Protein AF-A0A317YK22-F1 (afdb_monomer_lite)

Radius of gyration: 10.84 Å; chains: 1; bounding box: 23×20×25 Å

Secondary structure (DSSP, 8-state):
-PEEEEEEEE-TTS-EEEEEEEEE--HHHHHHHHH--

Sequence (37 aa):
HYQFVAILHLDQEMKVKHSYTGWVFSEEKLLRKLLAH

Foldseek 3Di:
DWDFDKDFDADPVRDTPDIDTGTDDDPVSVVCVNPPD

Structure (mmCIF, N/CA/C/O backbone):
data_AF-A0A317YK22-F1
#
_entry.id   AF-A0A317YK22-F1
#
loop_
_atom_site.group_PDB
_atom_site.id
_atom_site.type_symbol
_atom_site.label_atom_id
_atom_site.label_alt_id
_atom_site.label_comp_id
_atom_site.label_asym_id
_atom_site.label_entity_id
_atom_site.label_seq_id
_atom_site.pdbx_PDB_ins_code
_atom_site.Cartn_x
_atom_site.Cartn_y
_atom_site.Cartn_z
_atom_site.occupancy
_atom_site.B_iso_or_equiv
_atom_site.auth_seq_id
_atom_site.auth_comp_id
_atom_site.auth_asym_id
_atom_site.auth_atom_id
_atom_site.pdbx_PDB_model_num
ATOM 1 N N . HIS A 1 1 ? 11.606 -10.378 -12.645 1.00 69.88 1 HIS A N 1
ATOM 2 C CA . HIS A 1 1 ? 10.528 -10.953 -11.816 1.00 69.88 1 HIS A CA 1
ATOM 3 C C . HIS A 1 1 ? 9.714 -9.803 -11.256 1.00 69.88 1 HIS A C 1
ATOM 5 O O . HIS A 1 1 ? 10.309 -8.920 -10.654 1.00 69.88 1 HIS A O 1
ATOM 11 N N . TYR A 1 2 ? 8.404 -9.778 -11.487 1.00 81.56 2 TYR A N 1
ATOM 12 C CA . TYR A 1 2 ? 7.511 -8.782 -10.889 1.00 81.56 2 TYR A CA 1
ATOM 13 C C . TYR A 1 2 ? 6.747 -9.441 -9.756 1.00 81.56 2 TYR A C 1
ATOM 15 O O . TYR A 1 2 ? 6.344 -10.598 -9.885 1.00 81.56 2 TYR A O 1
ATOM 23 N N . GLN A 1 3 ? 6.585 -8.731 -8.646 1.00 85.44 3 GLN A N 1
ATOM 24 C CA . GLN A 1 3 ? 5.841 -9.252 -7.509 1.00 85.44 3 GLN A CA 1
ATOM 25 C C . GLN A 1 3 ? 4.375 -8.865 -7.652 1.00 85.44 3 GLN A C 1
ATOM 27 O O . GLN A 1 3 ? 4.051 -7.714 -7.945 1.00 85.44 3 GLN A O 1
ATOM 32 N N . PHE A 1 4 ? 3.493 -9.842 -7.479 1.00 92.38 4 PHE A N 1
ATOM 33 C CA . PHE A 1 4 ? 2.069 -9.595 -7.324 1.00 92.38 4 PHE A CA 1
ATOM 34 C C . PHE A 1 4 ? 1.797 -9.298 -5.854 1.00 92.38 4 PHE A C 1
ATOM 36 O O . PHE A 1 4 ? 2.199 -10.078 -4.990 1.00 92.38 4 PHE A O 1
ATOM 43 N N . VAL A 1 5 ? 1.146 -8.173 -5.568 1.00 92.19 5 VAL A N 1
ATOM 44 C CA . VAL A 1 5 ? 0.906 -7.711 -4.198 1.00 92.19 5 VAL A CA 1
ATOM 45 C C . VAL A 1 5 ? -0.542 -7.277 -4.015 1.00 92.19 5 VAL A C 1
ATOM 47 O O . VAL A 1 5 ? -1.183 -6.793 -4.949 1.00 92.19 5 VAL A O 1
ATOM 50 N N . ALA A 1 6 ? -1.029 -7.414 -2.786 1.00 94.56 6 ALA A N 1
ATOM 51 C CA . ALA A 1 6 ? -2.278 -6.835 -2.314 1.00 94.56 6 ALA A CA 1
ATOM 52 C C . ALA A 1 6 ? -1.983 -6.001 -1.060 1.00 94.56 6 ALA A C 1
ATOM 54 O O . ALA A 1 6 ? -1.340 -6.483 -0.129 1.00 94.56 6 ALA A O 1
ATOM 55 N N . ILE A 1 7 ? -2.419 -4.744 -1.058 1.00 92.38 7 ILE A N 1
ATOM 56 C CA . ILE A 1 7 ? -2.188 -3.755 -0.000 1.00 92.38 7 ILE A CA 1
ATOM 57 C C . ILE A 1 7 ? -3.547 -3.186 0.400 1.00 92.38 7 ILE A C 1
ATOM 59 O O . ILE A 1 7 ? -4.319 -2.774 -0.470 1.00 92.38 7 ILE A O 1
ATOM 63 N N . LEU A 1 8 ? -3.838 -3.173 1.700 1.00 94.25 8 LEU A N 1
ATOM 64 C CA . LEU A 1 8 ? -5.056 -2.601 2.266 1.00 94.25 8 LEU A CA 1
ATOM 65 C C . LEU A 1 8 ? -4.679 -1.554 3.314 1.00 94.25 8 LEU A C 1
ATOM 67 O O . LEU A 1 8 ? -3.954 -1.858 4.261 1.00 94.25 8 LEU A O 1
ATOM 71 N N . HIS A 1 9 ? -5.211 -0.345 3.166 1.00 93.44 9 HIS A N 1
ATOM 72 C CA . HIS A 1 9 ? -5.133 0.701 4.180 1.00 93.44 9 HIS A CA 1
ATOM 73 C C . HIS A 1 9 ? -6.407 0.668 5.007 1.00 93.44 9 HIS A C 1
ATOM 75 O O . HIS A 1 9 ? -7.499 0.904 4.483 1.00 93.44 9 HIS A O 1
ATOM 81 N N . LEU A 1 10 ? -6.257 0.361 6.291 1.00 94.88 10 LEU A N 1
ATOM 82 C CA . LEU A 1 10 ? -7.3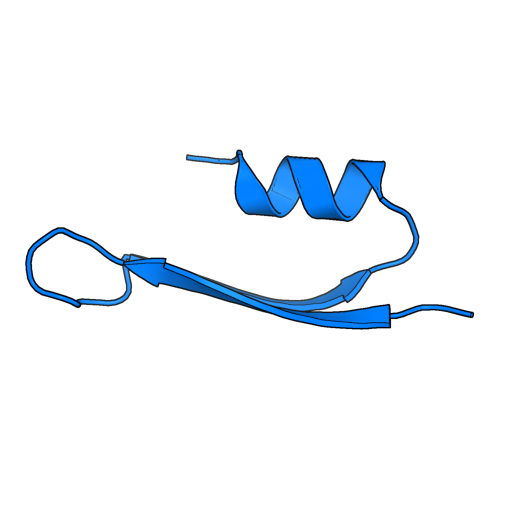59 0.295 7.240 1.00 94.88 10 LEU A CA 1
ATOM 83 C C . LEU A 1 10 ? -7.413 1.564 8.091 1.00 94.88 10 LEU A C 1
ATOM 85 O O . LEU A 1 10 ? -6.382 2.179 8.369 1.00 94.88 10 LEU A O 1
ATOM 89 N N . ASP A 1 11 ? -8.612 1.949 8.508 1.00 94.00 11 ASP A N 1
ATOM 90 C CA . ASP A 1 11 ? -8.783 2.877 9.621 1.00 94.00 11 ASP A CA 1
ATOM 91 C C . ASP A 1 11 ? -8.718 2.155 10.979 1.00 94.00 11 ASP A C 1
ATOM 93 O O . ASP A 1 11 ? -8.486 0.947 11.069 1.00 94.00 11 ASP A O 1
ATOM 97 N N . GLN A 1 12 ? -8.905 2.917 12.057 1.00 96.56 12 GLN A N 1
ATOM 98 C CA . GLN A 1 12 ? -8.868 2.404 13.429 1.00 96.56 12 GLN A CA 1
ATOM 99 C C . GLN A 1 12 ? -10.024 1.442 13.748 1.00 96.56 12 GLN A C 1
ATOM 101 O O . GLN A 1 12 ? -9.936 0.690 14.715 1.00 96.56 12 GLN A O 1
ATOM 106 N N . GLU A 1 13 ? -11.079 1.431 12.932 1.00 97.75 13 GLU A N 1
ATOM 107 C CA . GLU A 1 13 ? -12.239 0.546 13.066 1.00 97.75 13 GLU A CA 1
ATOM 108 C C . GLU A 1 13 ? -12.137 -0.682 12.149 1.00 97.75 13 GLU A C 1
ATOM 110 O O . GLU A 1 13 ? -13.123 -1.394 11.929 1.00 97.75 13 GLU A O 1
ATOM 115 N N . MET A 1 14 ? -10.943 -0.949 11.606 1.00 94.94 14 MET A N 1
ATOM 116 C CA . MET A 1 14 ? -10.680 -2.043 10.671 1.00 94.94 14 MET A CA 1
ATOM 117 C C . MET A 1 14 ? -11.496 -1.943 9.371 1.00 94.94 14 MET A C 1
ATOM 119 O O . MET A 1 14 ? -11.715 -2.953 8.693 1.00 94.94 14 MET A O 1
ATOM 123 N N . LYS A 1 15 ? -11.946 -0.743 8.980 1.00 96.75 15 LYS A N 1
ATOM 124 C CA . LYS A 1 15 ? -12.580 -0.517 7.676 1.00 96.75 15 LYS A CA 1
ATOM 125 C C . LYS A 1 15 ? -11.528 -0.187 6.633 1.00 96.75 15 LYS A C 1
ATOM 127 O O . LYS A 1 15 ? -10.575 0.545 6.881 1.00 96.75 15 LYS A O 1
ATOM 132 N N . VAL A 1 16 ? -11.722 -0.721 5.432 1.00 94.56 16 VAL A N 1
ATOM 133 C CA . VAL A 1 16 ? -10.849 -0.442 4.291 1.00 94.56 16 VAL A CA 1
ATOM 134 C C . VAL A 1 16 ? -11.104 0.979 3.803 1.00 94.56 16 VAL A C 1
ATOM 136 O O . VAL A 1 16 ? -12.192 1.274 3.315 1.00 94.56 16 VAL A O 1
ATOM 139 N N . LYS A 1 17 ? -10.091 1.844 3.890 1.00 93.94 17 LYS A N 1
ATOM 140 C CA . LYS A 1 17 ? -10.113 3.184 3.288 1.00 93.94 17 LYS A CA 1
ATOM 141 C C . LYS A 1 17 ? -9.729 3.123 1.812 1.00 93.94 17 LYS A C 1
ATOM 143 O O . LYS A 1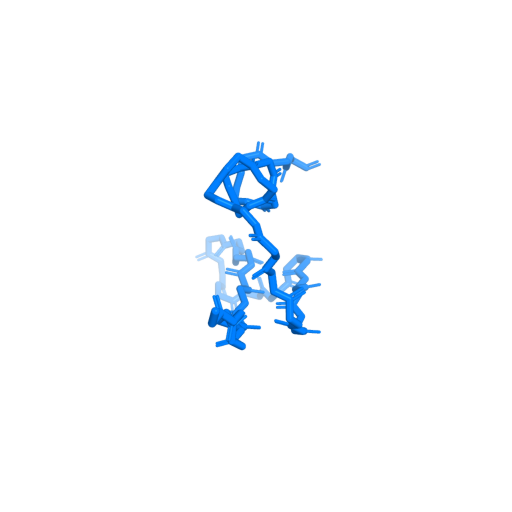 17 ? -10.434 3.653 0.960 1.00 93.94 17 LYS A O 1
ATOM 148 N N . HIS A 1 18 ? -8.624 2.436 1.516 1.00 90.31 18 HIS A N 1
ATOM 149 C CA . HIS A 1 18 ? -8.067 2.281 0.172 1.00 90.31 18 HIS A CA 1
ATOM 150 C C . HIS A 1 18 ? -7.440 0.896 0.010 1.00 90.31 18 HIS A C 1
ATOM 152 O O . HIS A 1 18 ? -7.001 0.278 0.981 1.00 90.31 18 HIS A O 1
ATOM 158 N N . SER A 1 19 ? -7.399 0.394 -1.224 1.00 92.31 19 SER A N 1
ATOM 159 C CA . SER A 1 19 ? -6.716 -0.860 -1.531 1.00 92.31 19 SER A CA 1
ATOM 160 C C . SER A 1 19 ? -6.047 -0.821 -2.898 1.00 92.31 19 SER A C 1
ATOM 162 O O . SER A 1 19 ? -6.481 -0.120 -3.815 1.00 92.31 19 SER A O 1
ATOM 164 N N . TYR A 1 20 ? -4.971 -1.588 -3.028 1.00 91.69 20 TYR A N 1
ATOM 165 C CA . TYR A 1 20 ? -4.287 -1.827 -4.289 1.00 91.69 20 TYR A CA 1
ATOM 166 C C . TYR A 1 20 ? -3.991 -3.315 -4.419 1.00 91.69 20 TYR A C 1
ATOM 168 O O . TYR A 1 20 ? -3.364 -3.896 -3.540 1.00 91.69 20 TYR A O 1
ATOM 176 N N . THR A 1 21 ? -4.413 -3.927 -5.523 1.00 94.62 21 THR A N 1
ATOM 177 C CA . THR A 1 21 ? -4.059 -5.308 -5.865 1.00 94.62 21 THR A CA 1
ATOM 178 C C . THR A 1 21 ? -3.528 -5.337 -7.286 1.00 94.62 21 THR A C 1
ATOM 180 O O . THR A 1 21 ? -4.195 -4.864 -8.207 1.00 94.62 21 THR A O 1
ATOM 183 N N . GLY A 1 22 ? -2.322 -5.863 -7.473 1.00 92.44 22 GLY A N 1
ATOM 184 C CA . GLY A 1 22 ? -1.717 -5.940 -8.793 1.00 92.44 22 GLY A CA 1
ATOM 185 C C . GLY A 1 22 ? -0.217 -6.185 -8.780 1.00 92.44 22 GLY A C 1
ATOM 186 O O . GLY A 1 22 ? 0.413 -6.399 -7.747 1.00 92.44 22 GLY A O 1
AT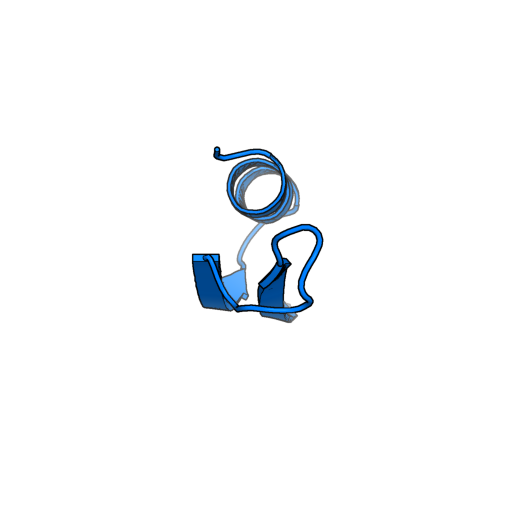OM 1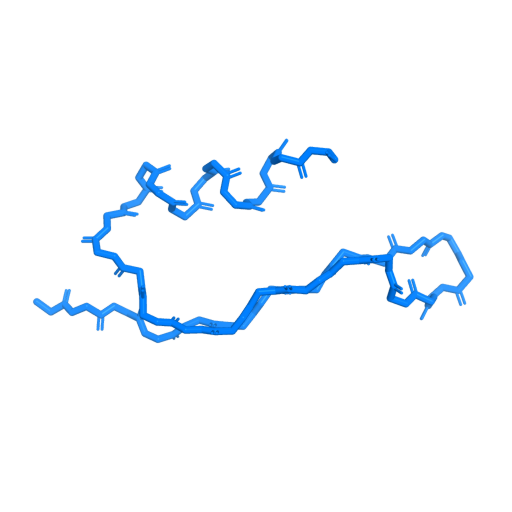87 N N . TRP A 1 23 ? 0.355 -6.156 -9.978 1.00 91.81 23 TRP A N 1
ATOM 188 C CA . TRP A 1 23 ? 1.782 -6.346 -10.196 1.00 91.81 23 TRP A CA 1
ATOM 189 C C . TRP A 1 23 ? 2.555 -5.058 -9.931 1.00 91.81 23 TRP A C 1
ATOM 191 O O . TRP A 1 23 ? 2.25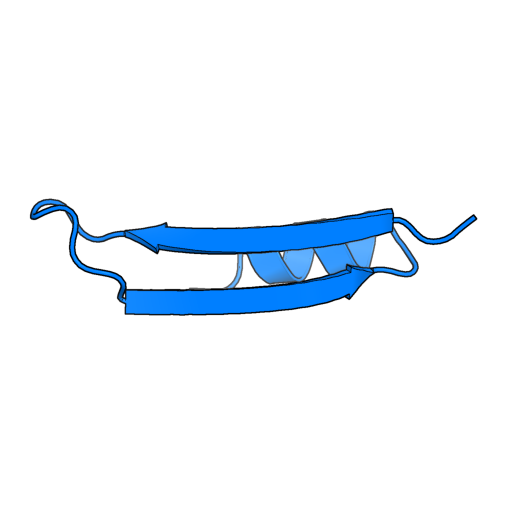8 -4.013 -10.517 1.00 91.81 23 TRP A O 1
ATOM 201 N N . VAL A 1 24 ? 3.602 -5.149 -9.114 1.00 89.56 24 VAL A N 1
ATOM 202 C CA . VAL A 1 24 ? 4.529 -4.046 -8.866 1.00 89.56 24 VAL A CA 1
ATOM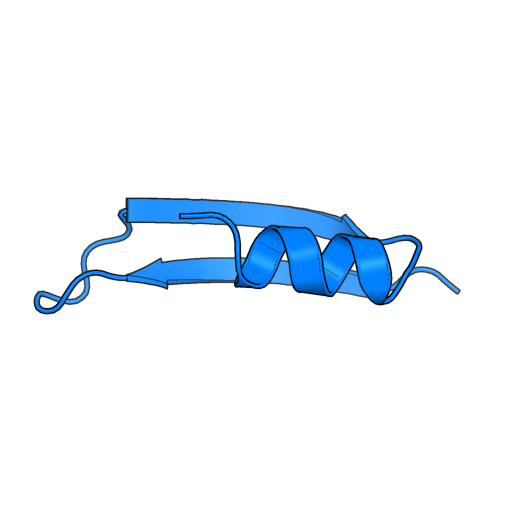 203 C C . VAL A 1 24 ? 5.886 -4.351 -9.487 1.00 89.56 24 VAL A C 1
ATOM 205 O O . VAL A 1 24 ? 6.476 -5.415 -9.301 1.00 89.56 24 VAL A O 1
ATOM 208 N N . PHE A 1 25 ? 6.358 -3.381 -10.270 1.00 84.25 25 PHE A N 1
ATOM 209 C CA . PHE A 1 25 ? 7.562 -3.499 -11.088 1.00 84.25 25 PHE A CA 1
ATOM 210 C C . PHE A 1 25 ? 8.849 -3.170 -10.320 1.00 84.25 25 PHE A C 1
ATOM 212 O O . PHE A 1 25 ? 9.905 -3.704 -10.640 1.00 84.25 25 PHE A O 1
ATOM 219 N N . SER A 1 26 ? 8.772 -2.272 -9.334 1.00 87.50 26 SER A N 1
ATOM 220 C CA . SER A 1 26 ? 9.919 -1.813 -8.550 1.00 87.50 26 SER A CA 1
ATOM 221 C C . SER A 1 26 ? 9.533 -1.538 -7.103 1.00 87.50 26 SER A C 1
ATOM 223 O O . SER A 1 26 ? 8.395 -1.170 -6.808 1.00 87.50 26 SER A O 1
ATOM 225 N N . GLU A 1 27 ? 10.509 -1.657 -6.210 1.00 84.56 27 GLU A N 1
ATOM 226 C CA . GLU A 1 27 ? 10.360 -1.338 -4.789 1.00 84.56 27 GLU A CA 1
ATOM 227 C C . GLU A 1 27 ? 9.931 0.120 -4.566 1.00 84.56 27 GLU A C 1
ATOM 229 O O . GLU A 1 27 ? 9.056 0.396 -3.756 1.00 84.56 27 GLU A O 1
ATOM 234 N N . GLU A 1 28 ? 10.432 1.058 -5.374 1.00 90.44 28 GLU A N 1
ATOM 235 C CA . GLU A 1 28 ? 9.997 2.457 -5.328 1.00 90.44 28 GLU A CA 1
ATOM 236 C C . GLU A 1 28 ? 8.486 2.607 -5.590 1.00 90.44 28 GLU A C 1
ATOM 238 O O . GLU A 1 28 ? 7.791 3.345 -4.889 1.00 90.44 28 GLU A O 1
ATOM 243 N N . LYS A 1 29 ? 7.940 1.880 -6.579 1.00 87.88 29 LYS A N 1
ATOM 244 C CA . LYS A 1 29 ? 6.494 1.889 -6.855 1.00 87.88 29 LYS A CA 1
ATOM 245 C C . LYS A 1 29 ? 5.705 1.254 -5.711 1.00 87.88 29 LYS A C 1
ATOM 247 O O . LYS A 1 29 ? 4.609 1.730 -5.422 1.00 87.88 29 LYS A O 1
ATOM 252 N N . LEU A 1 30 ? 6.256 0.227 -5.063 1.00 88.06 30 LEU A N 1
ATOM 253 C CA . LEU A 1 30 ? 5.658 -0.388 -3.877 1.00 88.06 30 LEU A CA 1
ATOM 254 C C . LEU A 1 30 ? 5.587 0.616 -2.720 1.00 88.06 30 LEU A C 1
ATOM 256 O O . LEU A 1 30 ? 4.511 0.838 -2.170 1.00 88.06 30 LEU A O 1
ATOM 260 N N . LEU A 1 31 ? 6.702 1.283 -2.412 1.00 88.31 31 LEU A N 1
ATOM 261 C CA . LEU A 1 31 ? 6.800 2.277 -1.341 1.00 88.31 31 LEU A CA 1
ATOM 262 C C . LEU A 1 31 ? 5.843 3.449 -1.556 1.00 88.31 31 LEU A C 1
ATOM 264 O O . LEU A 1 31 ? 5.138 3.840 -0.630 1.00 88.31 31 LEU A O 1
ATOM 268 N N . ARG A 1 32 ? 5.735 3.958 -2.789 1.00 89.44 32 ARG A N 1
ATOM 269 C CA . ARG A 1 32 ? 4.750 5.000 -3.119 1.00 89.44 32 ARG A CA 1
ATOM 270 C C . ARG A 1 32 ? 3.314 4.544 -2.856 1.00 89.44 32 ARG A C 1
ATOM 272 O O . ARG A 1 32 ? 2.508 5.357 -2.430 1.00 89.44 32 ARG A O 1
ATOM 279 N N . LYS A 1 33 ? 2.974 3.274 -3.106 1.00 86.81 33 LYS A N 1
ATOM 280 C CA . LYS A 1 33 ? 1.630 2.736 -2.825 1.00 86.81 33 LYS A CA 1
ATOM 281 C C . LYS A 1 33 ? 1.383 2.511 -1.335 1.00 86.81 33 LYS A C 1
ATOM 283 O O . LYS A 1 33 ? 0.250 2.673 -0.909 1.00 86.81 33 LYS A O 1
ATOM 288 N N . LEU A 1 34 ? 2.413 2.172 -0.560 1.00 86.00 34 LEU A N 1
ATOM 289 C CA . LEU A 1 34 ? 2.318 2.026 0.897 1.00 86.00 34 LEU A CA 1
ATOM 290 C C . LEU A 1 34 ? 2.168 3.378 1.608 1.00 86.00 34 LEU A C 1
ATOM 292 O O . LEU A 1 34 ? 1.377 3.482 2.542 1.00 86.00 34 LEU A O 1
ATOM 296 N N . LEU A 1 35 ? 2.915 4.390 1.157 1.00 85.25 35 LEU A N 1
ATOM 297 C CA . LEU A 1 35 ? 3.020 5.704 1.803 1.00 85.25 35 LEU A CA 1
ATOM 298 C C . LEU A 1 35 ? 2.071 6.767 1.228 1.00 85.25 35 LEU A C 1
ATOM 300 O O . LEU A 1 35 ? 1.995 7.863 1.775 1.00 85.25 35 LEU A O 1
ATOM 304 N N . ALA A 1 36 ? 1.375 6.485 0.124 1.00 71.75 36 ALA A N 1
ATOM 305 C CA . ALA A 1 36 ? 0.342 7.382 -0.385 1.00 71.75 36 ALA A CA 1
ATOM 306 C C . ALA A 1 36 ? -0.842 7.414 0.596 1.00 71.75 36 ALA A C 1
ATOM 308 O O . ALA A 1 36 ? -1.419 6.370 0.898 1.00 71.75 36 ALA A O 1
ATOM 309 N N . HIS A 1 37 ? -1.153 8.615 1.088 1.00 59.78 37 HIS A N 1
ATOM 310 C CA . HIS A 1 37 ? -2.287 8.913 1.963 1.00 59.78 37 HIS A CA 1
ATOM 311 C C . HIS A 1 37 ? -3.600 9.015 1.188 1.00 59.78 37 HIS A C 1
ATOM 313 O O . HIS A 1 37 ? -3.593 9.663 0.115 1.00 59.78 37 HIS A O 1
#

pLDDT: mean 88.98, std 7.69, range [59.78, 97.75]

Organism: Staphylococcus pseudintermedius (NCBI:txid283734)